Protein AF-A0A950RIA6-F1 (afdb_monomer_lite)

Radius of gyration: 16.89 Å; chains: 1; bounding box: 37×29×47 Å

Sequence (109 aa):
VQRFVDASIEGWYSYLYGDPSPANAAIRKANPEMTDALIAYGRASMKEHGVVDSGDALKDGIGAMTDARWKAFYDEMAAVGLYPKGMDYKKAYTLQFVDKRVGMDAKRQ

Structure (mmCIF, N/CA/C/O backbone):
data_AF-A0A950RIA6-F1
#
_entry.id   AF-A0A950RIA6-F1
#
loop_
_atom_site.group_PDB
_atom_site.id
_atom_site.type_symbol
_atom_site.label_atom_id
_atom_site.label_alt_id
_atom_site.label_comp_id
_atom_site.label_asym_id
_atom_site.label_entity_id
_atom_site.label_seq_id
_atom_site.pdbx_PDB_ins_code
_atom_site.Cartn_x
_atom_site.Cartn_y
_atom_site.Cartn_z
_atom_site.occupancy
_atom_site.B_iso_or_equiv
_atom_site.auth_seq_id
_atom_site.auth_comp_id
_atom_site.auth_asym_id
_atom_site.auth_atom_id
_atom_site.pdbx_PDB_model_num
ATOM 1 N N . VAL A 1 1 ? -3.625 16.344 0.120 1.00 96.12 1 VAL A N 1
ATOM 2 C CA . VAL A 1 1 ? -3.631 14.918 0.522 1.00 96.12 1 VAL A CA 1
ATOM 3 C C . VAL A 1 1 ? -4.152 14.028 -0.595 1.00 96.12 1 VAL A C 1
ATOM 5 O O . VAL A 1 1 ? -3.351 13.255 -1.090 1.00 96.12 1 VAL A O 1
ATOM 8 N N . GLN A 1 2 ? -5.398 14.192 -1.069 1.00 98.25 2 GLN A N 1
ATOM 9 C CA . GLN A 1 2 ? -5.985 13.333 -2.121 1.00 98.25 2 GLN A CA 1
ATOM 10 C C . GLN A 1 2 ? -5.045 13.060 -3.308 1.00 98.25 2 GLN A C 1
ATOM 12 O O . GLN A 1 2 ? -4.656 11.922 -3.507 1.00 98.25 2 GLN A O 1
ATOM 17 N N . ARG A 1 3 ? -4.568 14.103 -4.006 1.00 98.38 3 ARG A N 1
ATOM 18 C CA . ARG A 1 3 ? -3.658 13.943 -5.160 1.00 98.38 3 ARG A CA 1
ATOM 19 C C . ARG A 1 3 ? -2.391 13.130 -4.864 1.00 98.38 3 ARG A C 1
ATOM 21 O O . ARG A 1 3 ? -1.870 12.476 -5.753 1.00 98.38 3 ARG A O 1
ATOM 28 N N . PHE A 1 4 ? -1.869 13.218 -3.643 1.00 98.56 4 PHE A N 1
ATOM 29 C CA . PHE A 1 4 ? -0.683 12.463 -3.242 1.00 98.56 4 PHE A CA 1
ATOM 30 C C . PHE A 1 4 ? -1.010 10.980 -3.036 1.00 98.56 4 PHE A C 1
ATOM 32 O O . PHE A 1 4 ? -0.252 10.121 -3.477 1.00 98.56 4 PHE A O 1
ATOM 39 N N . VAL A 1 5 ? -2.143 10.686 -2.393 1.00 98.56 5 VAL A N 1
ATOM 40 C CA . VAL A 1 5 ? -2.635 9.313 -2.215 1.00 98.56 5 VAL A CA 1
ATOM 41 C C . VAL A 1 5 ? -2.954 8.689 -3.574 1.00 98.56 5 VAL A C 1
ATOM 43 O O . VAL A 1 5 ? -2.467 7.599 -3.849 1.00 98.56 5 VAL A O 1
ATOM 46 N N . ASP A 1 6 ? -3.648 9.414 -4.455 1.00 98.50 6 ASP A N 1
ATOM 47 C CA . ASP A 1 6 ? -3.962 8.955 -5.815 1.00 98.50 6 ASP A CA 1
ATOM 48 C C . ASP A 1 6 ? -2.688 8.608 -6.594 1.00 98.50 6 ASP A C 1
ATOM 50 O O . ASP A 1 6 ? -2.544 7.488 -7.075 1.00 98.50 6 ASP A O 1
ATOM 54 N N . ALA A 1 7 ? -1.709 9.521 -6.624 1.00 98.31 7 ALA A N 1
ATOM 55 C CA . ALA A 1 7 ? -0.440 9.290 -7.313 1.00 98.31 7 ALA A CA 1
ATOM 56 C C . ALA A 1 7 ? 0.366 8.128 -6.703 1.00 98.31 7 ALA A C 1
ATOM 58 O O . ALA A 1 7 ? 1.068 7.415 -7.418 1.00 98.31 7 ALA A O 1
ATOM 59 N N . SER A 1 8 ? 0.264 7.910 -5.388 1.00 98.25 8 SER A N 1
ATOM 60 C CA . SER A 1 8 ? 0.900 6.763 -4.727 1.00 98.25 8 SER A CA 1
ATOM 61 C C . SER A 1 8 ? 0.253 5.443 -5.156 1.00 98.25 8 SER A C 1
ATOM 63 O O . SER A 1 8 ? 0.960 4.475 -5.428 1.00 98.25 8 SER A O 1
ATOM 65 N N . ILE A 1 9 ? -1.081 5.407 -5.252 1.00 98.38 9 ILE A N 1
ATOM 66 C CA . ILE A 1 9 ? -1.850 4.244 -5.721 1.00 98.38 9 ILE A CA 1
ATOM 67 C C . ILE A 1 9 ? -1.529 3.948 -7.193 1.00 98.38 9 ILE A C 1
ATOM 69 O O . ILE A 1 9 ? -1.208 2.812 -7.539 1.00 98.38 9 ILE A O 1
ATOM 73 N N . GLU A 1 10 ? -1.542 4.966 -8.054 1.00 97.69 10 GLU A N 1
ATOM 74 C CA . GLU A 1 10 ? -1.148 4.845 -9.465 1.00 97.69 10 GLU A CA 1
ATOM 75 C C . GLU A 1 10 ? 0.297 4.353 -9.608 1.00 97.69 10 GLU A C 1
ATOM 77 O O . GLU A 1 10 ? 0.580 3.489 -10.440 1.00 97.69 10 GLU A O 1
ATOM 82 N N . GLY A 1 11 ? 1.204 4.842 -8.757 1.00 97.38 11 GLY A N 1
ATOM 83 C CA . GLY A 1 11 ? 2.590 4.387 -8.693 1.00 97.38 11 GLY A CA 1
ATOM 84 C C . GLY A 1 11 ? 2.710 2.894 -8.383 1.00 97.38 11 GLY A C 1
ATOM 85 O O . GLY A 1 11 ? 3.488 2.203 -9.039 1.00 97.38 11 GLY A O 1
ATOM 86 N N . TRP A 1 12 ? 1.910 2.366 -7.451 1.00 97.81 12 TRP A N 1
ATOM 87 C CA . TRP A 1 12 ? 1.866 0.927 -7.166 1.00 97.81 12 TRP A CA 1
ATOM 88 C C . TRP A 1 12 ? 1.351 0.109 -8.348 1.00 97.81 12 TRP A C 1
ATOM 90 O O . TRP A 1 12 ? 1.950 -0.915 -8.684 1.00 97.81 12 TRP A O 1
ATOM 100 N N . TYR A 1 13 ? 0.284 0.562 -9.009 1.00 97.62 13 TYR A N 1
ATOM 101 C CA . TYR A 1 13 ? -0.214 -0.099 -10.214 1.00 97.62 13 TYR A CA 1
ATOM 102 C C . TYR A 1 13 ? 0.833 -0.111 -11.331 1.00 97.62 13 TYR A C 1
ATOM 104 O O . TYR A 1 13 ? 1.134 -1.172 -11.881 1.00 97.62 13 TYR A O 1
ATOM 112 N N . SER A 1 14 ? 1.444 1.040 -11.616 1.00 97.06 14 SER A N 1
ATOM 113 C CA . SER A 1 14 ? 2.531 1.157 -12.590 1.00 97.06 14 SER A CA 1
ATOM 114 C C . SER A 1 14 ? 3.699 0.236 -12.233 1.00 97.06 14 SER A C 1
ATOM 116 O O . SER A 1 14 ? 4.178 -0.521 -13.073 1.00 97.06 14 SER A O 1
ATOM 118 N N . TYR A 1 15 ? 4.098 0.195 -10.960 1.00 97.44 15 TYR A N 1
ATOM 119 C CA . TYR A 1 15 ? 5.192 -0.659 -10.519 1.00 97.44 15 TYR A CA 1
ATOM 120 C C . TYR A 1 15 ? 4.886 -2.148 -10.701 1.00 97.44 15 TYR A C 1
ATOM 122 O O . TYR A 1 15 ? 5.740 -2.890 -11.181 1.00 97.44 15 TYR A O 1
ATOM 130 N N . LEU A 1 16 ? 3.684 -2.615 -10.352 1.00 96.12 16 LEU A N 1
ATOM 131 C CA . LEU A 1 16 ? 3.327 -4.040 -10.382 1.00 96.12 16 LEU A CA 1
ATOM 132 C C . LEU A 1 16 ? 2.932 -4.560 -11.775 1.00 96.12 16 LEU A C 1
ATOM 134 O O . LEU A 1 16 ? 3.153 -5.744 -12.068 1.00 96.12 16 LEU A O 1
ATOM 138 N N . TYR A 1 17 ? 2.377 -3.705 -12.635 1.00 95.31 17 TYR A N 1
ATOM 139 C CA . TYR A 1 17 ? 1.806 -4.113 -13.927 1.00 95.31 17 TYR A CA 1
ATOM 140 C C . TYR A 1 17 ? 2.442 -3.427 -15.143 1.00 95.31 17 TYR A C 1
ATOM 142 O O . TYR A 1 17 ? 2.414 -4.008 -16.219 1.00 95.31 17 TYR A O 1
ATOM 150 N N . GLY A 1 18 ? 3.079 -2.267 -14.973 1.00 94.38 18 GLY A N 1
ATOM 151 C CA . GLY A 1 18 ? 3.805 -1.547 -16.024 1.00 94.38 18 GLY A CA 1
ATOM 152 C C . GLY A 1 18 ? 5.322 -1.771 -15.994 1.00 94.38 18 GLY A C 1
ATOM 153 O O . GLY A 1 18 ? 5.806 -2.795 -15.498 1.00 94.38 18 GLY A O 1
ATOM 154 N N . ASP A 1 19 ? 6.067 -0.795 -16.531 1.00 95.19 19 ASP A N 1
ATOM 155 C CA . ASP A 1 19 ? 7.536 -0.761 -16.518 1.00 95.19 19 ASP A CA 1
ATOM 156 C C . ASP A 1 19 ? 8.072 -0.396 -15.118 1.00 95.19 19 ASP A C 1
ATOM 158 O O . ASP A 1 19 ? 7.936 0.752 -14.680 1.00 95.19 19 ASP A O 1
ATOM 162 N N . PRO A 1 20 ? 8.725 -1.333 -14.400 1.00 96.81 20 PRO A N 1
ATOM 163 C CA . PRO A 1 20 ? 9.249 -1.066 -13.069 1.00 96.81 20 PRO A CA 1
ATOM 164 C C . PRO A 1 20 ? 10.609 -0.352 -13.092 1.00 96.81 20 PRO A C 1
ATOM 166 O O . PRO A 1 20 ? 11.111 0.011 -12.030 1.00 96.81 20 PRO A O 1
ATOM 169 N N . SER A 1 21 ? 11.240 -0.161 -14.257 1.00 97.44 21 SER A N 1
ATOM 170 C CA . SER A 1 21 ? 12.630 0.305 -14.369 1.00 97.44 21 SER A CA 1
ATOM 171 C C . SER A 1 21 ? 12.908 1.629 -13.638 1.00 97.44 21 SER A C 1
ATOM 173 O O . SER A 1 21 ? 13.910 1.690 -12.914 1.00 97.44 21 SER A O 1
ATOM 175 N N . PRO A 1 22 ? 12.040 2.663 -13.721 1.00 97.50 22 PRO A N 1
ATOM 176 C CA . PRO A 1 22 ? 12.243 3.908 -12.977 1.00 97.50 22 PRO A CA 1
ATOM 177 C C . PRO A 1 22 ? 12.215 3.703 -11.454 1.00 97.50 22 PRO A C 1
ATOM 179 O O . PRO A 1 22 ? 13.041 4.264 -10.732 1.00 97.50 22 PRO A O 1
ATOM 182 N N . ALA A 1 23 ? 11.302 2.860 -10.962 1.00 97.44 23 ALA A N 1
ATOM 183 C CA . 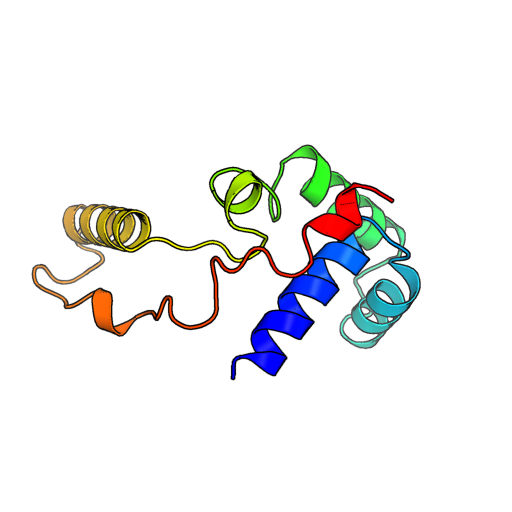ALA A 1 23 ? 11.185 2.545 -9.541 1.00 97.44 23 ALA A CA 1
ATOM 184 C C . ALA A 1 23 ? 12.358 1.682 -9.054 1.00 97.44 23 ALA A C 1
ATOM 186 O O . ALA A 1 23 ? 12.943 1.991 -8.019 1.00 97.44 23 ALA A O 1
ATOM 187 N N . ASN A 1 24 ? 12.776 0.672 -9.823 1.00 98.12 24 ASN A N 1
ATOM 188 C CA . ASN A 1 24 ? 13.948 -0.150 -9.509 1.00 98.12 24 ASN A CA 1
ATOM 189 C C . ASN A 1 24 ? 15.209 0.717 -9.384 1.00 98.12 24 ASN A C 1
ATOM 191 O O . ASN A 1 24 ? 15.979 0.561 -8.438 1.00 98.12 24 ASN A O 1
ATOM 195 N N . ALA A 1 25 ? 15.401 1.678 -10.295 1.00 97.81 25 ALA A N 1
ATOM 196 C CA . ALA A 1 25 ? 16.516 2.618 -10.220 1.00 97.81 25 ALA A CA 1
ATOM 197 C C . ALA A 1 25 ? 16.466 3.489 -8.951 1.00 97.81 25 ALA A C 1
ATOM 199 O O . ALA A 1 25 ? 17.496 3.688 -8.304 1.00 97.81 25 ALA A O 1
ATOM 200 N N . ALA A 1 26 ? 15.280 3.971 -8.564 1.00 97.81 26 ALA A N 1
ATOM 201 C CA . ALA A 1 26 ? 15.097 4.735 -7.332 1.00 97.81 26 ALA A CA 1
ATOM 202 C C . ALA A 1 26 ? 15.358 3.889 -6.071 1.00 97.81 26 ALA A C 1
ATOM 204 O O . ALA A 1 26 ? 16.054 4.354 -5.168 1.00 97.81 26 ALA A O 1
ATOM 205 N N . ILE A 1 27 ? 14.870 2.643 -6.035 1.00 98.00 27 ILE A N 1
ATOM 206 C CA . ILE A 1 27 ? 15.098 1.691 -4.936 1.00 98.00 27 ILE A CA 1
ATOM 207 C C . ILE A 1 27 ? 16.596 1.440 -4.757 1.00 98.00 27 ILE A C 1
ATOM 209 O O . ILE A 1 27 ? 17.097 1.592 -3.648 1.00 98.00 27 ILE A O 1
ATOM 213 N N . ARG A 1 28 ? 17.331 1.144 -5.837 1.00 97.38 28 ARG A N 1
ATOM 214 C CA . ARG A 1 28 ? 18.788 0.928 -5.779 1.00 97.38 28 ARG A CA 1
ATOM 215 C C . ARG A 1 28 ? 19.552 2.158 -5.312 1.00 97.38 28 ARG A C 1
ATOM 217 O O . ARG A 1 28 ? 20.504 2.047 -4.548 1.00 97.38 28 ARG A O 1
ATOM 224 N N . LYS A 1 29 ? 19.143 3.344 -5.770 1.00 97.81 29 LYS A N 1
ATOM 225 C CA . LYS A 1 29 ? 19.759 4.602 -5.338 1.00 97.81 29 LYS A CA 1
ATOM 226 C C . LYS A 1 29 ? 19.562 4.839 -3.837 1.00 97.81 29 LYS A C 1
ATOM 228 O O . LYS A 1 29 ? 20.463 5.367 -3.195 1.00 97.81 29 LYS A O 1
ATOM 233 N N . ALA A 1 30 ? 18.394 4.485 -3.300 1.00 98.00 30 ALA A N 1
ATOM 234 C CA . ALA A 1 30 ? 18.070 4.647 -1.884 1.00 98.00 30 ALA A CA 1
ATOM 235 C C . ALA A 1 30 ? 18.676 3.544 -1.000 1.00 98.00 30 ALA A C 1
ATOM 237 O O . ALA A 1 30 ? 19.052 3.815 0.137 1.00 98.00 30 ALA A O 1
ATOM 238 N N . ASN A 1 31 ? 18.779 2.321 -1.520 1.00 97.31 31 ASN A N 1
ATOM 239 C CA . ASN A 1 31 ? 19.382 1.181 -0.848 1.00 97.31 31 ASN A CA 1
ATOM 240 C C . ASN A 1 31 ? 20.235 0.360 -1.838 1.00 97.31 31 ASN A C 1
ATOM 242 O O . ASN A 1 31 ? 19.694 -0.500 -2.540 1.00 97.31 31 ASN A O 1
ATOM 246 N N . PRO A 1 32 ? 21.562 0.585 -1.881 1.00 95.06 32 PRO A N 1
ATOM 247 C CA . PRO A 1 32 ? 22.469 -0.141 -2.772 1.00 95.06 32 PRO A CA 1
ATOM 248 C C . PRO A 1 32 ? 22.530 -1.662 -2.547 1.00 95.06 32 PRO A C 1
ATOM 250 O O . PRO A 1 32 ? 22.977 -2.376 -3.440 1.00 95.06 32 PRO A O 1
ATOM 253 N N . GLU A 1 33 ? 22.071 -2.177 -1.398 1.00 96.94 33 GLU A N 1
ATOM 254 C CA . GLU A 1 33 ? 21.993 -3.624 -1.135 1.00 96.94 33 GLU A CA 1
ATOM 255 C C . GLU A 1 33 ? 20.843 -4.304 -1.898 1.00 96.94 33 GLU A C 1
ATOM 257 O O . GLU A 1 33 ? 20.850 -5.522 -2.092 1.00 96.94 33 GLU A O 1
ATOM 262 N N . MET A 1 34 ? 19.863 -3.532 -2.383 1.00 97.19 34 MET A N 1
ATOM 263 C CA . MET A 1 34 ? 18.762 -4.038 -3.205 1.00 97.19 34 MET A CA 1
ATOM 264 C C . MET A 1 34 ? 19.246 -4.339 -4.625 1.00 97.19 34 MET A C 1
ATOM 266 O O . MET A 1 34 ? 19.039 -3.561 -5.550 1.00 97.19 34 MET A O 1
ATOM 270 N N . THR A 1 35 ? 19.897 -5.483 -4.816 1.00 97.31 35 THR A N 1
ATOM 271 C CA . THR A 1 35 ? 20.332 -5.930 -6.148 1.00 97.31 35 THR A CA 1
ATOM 272 C C . THR A 1 35 ? 19.147 -6.133 -7.099 1.00 97.31 35 THR A C 1
ATOM 274 O O . THR A 1 35 ? 18.019 -6.381 -6.668 1.00 97.31 35 THR A O 1
ATOM 277 N N . ASP A 1 36 ? 19.402 -6.100 -8.410 1.00 96.81 36 ASP A N 1
ATOM 278 C CA . ASP A 1 36 ? 18.363 -6.342 -9.421 1.00 96.81 36 ASP A CA 1
ATOM 279 C C . ASP A 1 36 ? 17.652 -7.685 -9.225 1.00 96.81 36 ASP A C 1
ATOM 281 O O . ASP A 1 36 ? 16.434 -7.764 -9.375 1.00 96.81 36 ASP A O 1
ATOM 285 N N . ALA A 1 37 ? 18.392 -8.723 -8.822 1.00 97.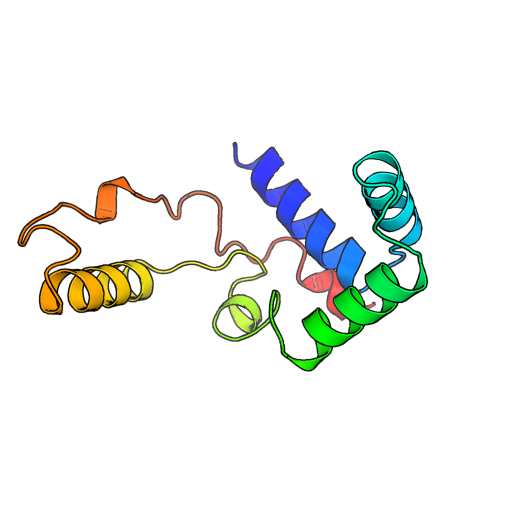38 37 ALA A N 1
ATOM 286 C CA . ALA A 1 37 ? 17.832 -10.038 -8.537 1.00 97.38 37 ALA A CA 1
ATOM 287 C C . ALA A 1 37 ? 16.877 -10.012 -7.332 1.00 97.38 37 ALA A C 1
ATOM 289 O O . ALA A 1 37 ? 15.784 -10.572 -7.409 1.00 97.38 37 ALA A O 1
ATOM 290 N N . LEU A 1 38 ? 17.247 -9.326 -6.243 1.00 98.06 38 LEU A N 1
ATOM 291 C CA . LEU A 1 38 ? 16.390 -9.188 -5.060 1.00 98.06 38 LEU A CA 1
ATOM 292 C C . LEU A 1 38 ? 15.129 -8.378 -5.364 1.00 98.06 38 LEU A C 1
ATOM 294 O O . LEU A 1 38 ? 14.040 -8.753 -4.934 1.00 98.06 38 LEU A O 1
ATOM 298 N N . ILE A 1 39 ? 15.256 -7.293 -6.133 1.00 98.19 39 ILE A N 1
ATOM 299 C CA . ILE A 1 39 ? 14.110 -6.475 -6.542 1.00 98.19 39 ILE A CA 1
ATOM 300 C C . ILE A 1 39 ? 13.171 -7.281 -7.448 1.00 98.19 39 ILE A C 1
ATOM 302 O O . ILE A 1 39 ? 11.958 -7.281 -7.233 1.00 98.19 39 ILE A O 1
ATOM 306 N N . ALA A 1 40 ? 13.720 -7.992 -8.437 1.00 97.75 40 ALA A N 1
ATOM 307 C CA . ALA A 1 40 ? 12.940 -8.830 -9.341 1.00 97.75 40 ALA A CA 1
ATOM 308 C C . ALA A 1 40 ? 12.195 -9.936 -8.581 1.00 97.75 40 ALA A C 1
ATOM 310 O O . ALA A 1 40 ? 10.990 -10.104 -8.781 1.00 97.75 40 ALA A O 1
ATOM 311 N N . TYR A 1 41 ? 12.885 -10.629 -7.669 1.00 98.00 41 TYR A N 1
ATOM 312 C CA . TYR A 1 41 ? 12.286 -11.639 -6.802 1.00 98.00 41 TYR A CA 1
ATOM 313 C C . TYR A 1 41 ? 11.174 -11.041 -5.933 1.00 98.00 41 TYR A C 1
ATOM 315 O O . TYR A 1 41 ? 10.038 -11.498 -5.995 1.00 98.00 41 TYR A O 1
ATOM 323 N N . GLY A 1 42 ? 11.457 -9.963 -5.194 1.00 97.88 42 GLY A N 1
ATOM 324 C CA . GLY A 1 42 ? 10.480 -9.331 -4.306 1.00 97.88 42 GLY A CA 1
ATOM 325 C C . GLY A 1 42 ? 9.230 -8.854 -5.047 1.00 97.88 42 GLY A C 1
ATOM 326 O O . GLY A 1 42 ? 8.110 -9.055 -4.578 1.00 97.88 42 GLY A O 1
ATOM 327 N N . ARG A 1 43 ? 9.393 -8.282 -6.247 1.00 97.62 43 ARG A N 1
ATOM 328 C CA . ARG A 1 43 ? 8.264 -7.891 -7.099 1.00 97.62 43 ARG A CA 1
ATOM 329 C C . ARG A 1 43 ? 7.444 -9.096 -7.558 1.00 97.62 43 ARG A C 1
ATOM 331 O O . ARG A 1 43 ? 6.217 -9.016 -7.544 1.00 97.62 43 ARG A O 1
ATOM 338 N N . ALA A 1 44 ? 8.091 -10.189 -7.960 1.00 97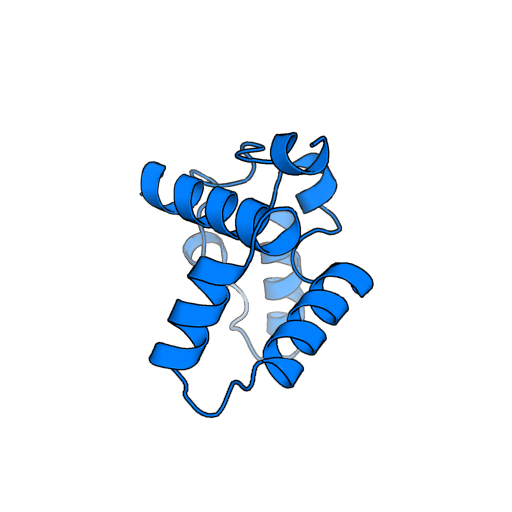.50 44 ALA A N 1
ATOM 339 C CA . ALA A 1 44 ? 7.397 -11.415 -8.343 1.00 97.50 44 ALA A CA 1
ATOM 340 C C . ALA A 1 44 ? 6.609 -11.999 -7.159 1.00 97.50 44 ALA A C 1
ATOM 342 O O . ALA A 1 44 ? 5.407 -12.217 -7.292 1.00 97.50 44 ALA A O 1
ATOM 343 N N . SER A 1 45 ? 7.232 -12.122 -5.983 1.00 98.12 45 SER A N 1
ATOM 344 C CA . SER A 1 45 ? 6.583 -12.625 -4.766 1.00 98.12 45 SER A CA 1
ATOM 345 C C . SER A 1 45 ? 5.410 -11.753 -4.313 1.00 98.12 45 SER A C 1
ATOM 347 O O . SER A 1 45 ? 4.375 -12.279 -3.909 1.00 98.12 45 SER A O 1
ATOM 349 N N . MET A 1 46 ? 5.517 -10.420 -4.416 1.00 97.50 46 MET A N 1
ATOM 350 C CA . MET A 1 46 ? 4.394 -9.523 -4.109 1.00 97.50 46 MET A CA 1
ATOM 351 C C . MET A 1 46 ? 3.172 -9.797 -4.990 1.00 97.50 46 MET A C 1
ATOM 353 O O . MET A 1 46 ? 2.046 -9.735 -4.494 1.00 97.50 46 MET A O 1
ATOM 357 N N . LYS A 1 47 ? 3.383 -10.101 -6.277 1.00 95.81 47 LYS A N 1
ATOM 358 C CA . LYS A 1 47 ? 2.300 -10.444 -7.209 1.00 95.81 47 LYS A CA 1
ATOM 359 C C . LYS A 1 47 ? 1.757 -11.843 -6.948 1.00 95.81 47 LYS A C 1
ATOM 361 O O . LYS A 1 47 ? 0.546 -12.005 -6.877 1.00 95.81 47 LYS A O 1
ATOM 366 N N . GLU A 1 48 ? 2.639 -12.825 -6.789 1.00 97.00 48 GLU A N 1
ATOM 367 C CA . GLU A 1 48 ? 2.277 -14.228 -6.565 1.00 97.00 48 GLU A CA 1
ATOM 368 C C . GLU A 1 48 ? 1.413 -14.404 -5.313 1.00 97.00 48 GLU A C 1
ATOM 370 O O . GLU A 1 48 ? 0.383 -15.071 -5.356 1.00 97.00 48 GLU A O 1
ATOM 375 N N . HIS A 1 49 ? 1.792 -13.757 -4.211 1.00 97.69 49 HIS A N 1
ATOM 376 C CA . HIS A 1 49 ? 1.077 -13.868 -2.940 1.00 97.69 49 HIS A CA 1
ATOM 377 C C . HIS A 1 49 ? 0.001 -12.793 -2.742 1.00 97.69 49 HIS A C 1
ATOM 379 O O . HIS A 1 49 ? -0.621 -12.744 -1.682 1.00 97.69 49 HIS A O 1
ATOM 385 N N . GLY A 1 50 ? -0.218 -11.916 -3.729 1.00 96.56 50 GLY A N 1
ATOM 386 C CA . GLY A 1 50 ? -1.222 -10.856 -3.644 1.00 96.56 50 GLY A CA 1
ATOM 387 C C . GLY A 1 50 ? -0.984 -9.880 -2.485 1.00 96.56 50 GLY A C 1
ATOM 388 O O . GLY A 1 50 ? -1.933 -9.443 -1.845 1.00 96.56 50 GLY A O 1
ATOM 389 N N . VAL A 1 51 ? 0.271 -9.538 -2.182 1.00 97.12 51 VAL A N 1
ATOM 390 C CA . VAL A 1 51 ? 0.625 -8.731 -0.995 1.00 97.12 51 VAL A CA 1
ATOM 391 C C . VAL A 1 51 ? -0.003 -7.334 -1.038 1.00 97.12 51 VAL A C 1
ATOM 393 O O . VAL A 1 51 ? -0.466 -6.830 -0.020 1.00 97.12 51 VAL A O 1
ATOM 396 N N . VAL A 1 52 ? -0.010 -6.707 -2.216 1.00 96.62 52 VAL A N 1
ATOM 397 C CA . VAL A 1 52 ? -0.498 -5.329 -2.413 1.00 96.62 52 VAL A CA 1
ATOM 398 C C . VAL A 1 52 ? -1.885 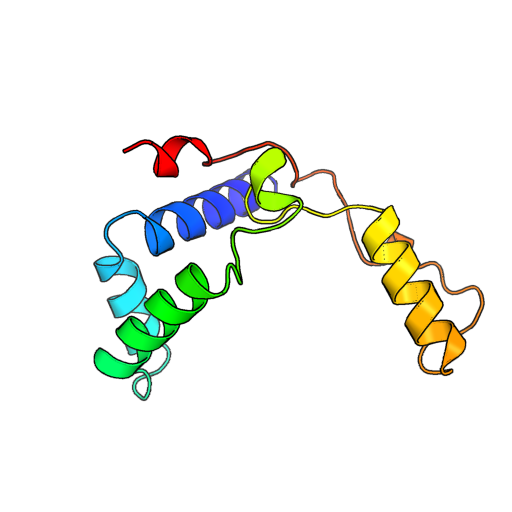-5.302 -3.056 1.00 96.62 52 VAL A C 1
ATOM 400 O O . VAL A 1 52 ? -2.691 -4.421 -2.771 1.00 96.62 52 VAL A O 1
ATOM 403 N N . ASP A 1 53 ? -2.161 -6.270 -3.929 1.00 95.88 53 ASP A N 1
ATOM 404 C CA . ASP A 1 53 ? -3.357 -6.319 -4.764 1.00 95.88 53 ASP A CA 1
ATOM 405 C C . ASP A 1 53 ? -4.117 -7.635 -4.547 1.00 95.88 53 ASP A C 1
ATOM 407 O O . ASP A 1 53 ? -4.013 -8.584 -5.321 1.00 95.88 53 ASP A O 1
ATOM 411 N N . SER A 1 54 ? -4.853 -7.707 -3.442 1.00 96.56 54 SER A N 1
ATOM 412 C CA . SER A 1 54 ? -5.720 -8.835 -3.091 1.00 96.56 54 SER A CA 1
ATOM 413 C C . SER A 1 54 ? -6.863 -8.390 -2.174 1.00 96.56 54 SER A C 1
ATOM 415 O O . SER A 1 54 ? -6.937 -7.229 -1.765 1.00 96.56 54 SER A O 1
ATOM 417 N N . GLY A 1 55 ? -7.782 -9.307 -1.855 1.00 96.31 55 GLY A N 1
ATOM 418 C CA . GLY A 1 55 ? -8.905 -9.031 -0.956 1.00 96.31 55 GLY A CA 1
ATOM 419 C C . GLY A 1 55 ? -9.744 -7.841 -1.427 1.00 96.31 55 GLY A C 1
ATOM 420 O O . GLY A 1 55 ? -10.115 -7.764 -2.599 1.00 96.31 55 GLY A O 1
ATOM 421 N N . ASP A 1 56 ? -10.007 -6.897 -0.521 1.00 96.88 56 ASP A N 1
ATOM 422 C CA . ASP A 1 56 ? -10.812 -5.696 -0.788 1.00 96.88 56 ASP A CA 1
ATOM 423 C C . ASP A 1 56 ? -10.222 -4.828 -1.917 1.00 96.88 56 ASP A C 1
ATOM 425 O O . ASP A 1 56 ? -10.967 -4.217 -2.687 1.00 96.88 56 ASP A O 1
ATOM 429 N N . ALA A 1 57 ? -8.895 -4.845 -2.107 1.00 97.00 57 ALA A N 1
ATOM 430 C CA . ALA A 1 57 ? -8.237 -4.071 -3.160 1.00 97.00 57 ALA A CA 1
ATOM 431 C C . ALA A 1 57 ? -8.648 -4.506 -4.577 1.00 97.00 57 ALA A C 1
ATOM 433 O O . ALA A 1 57 ? -8.622 -3.699 -5.508 1.00 97.00 57 ALA A O 1
ATOM 434 N N . LEU A 1 58 ? -9.102 -5.754 -4.752 1.00 95.75 58 LEU A N 1
ATOM 435 C CA . LEU A 1 58 ? -9.623 -6.235 -6.035 1.00 95.75 58 LEU A CA 1
ATOM 436 C C . LEU A 1 58 ? -10.935 -5.551 -6.433 1.00 95.75 58 LEU A C 1
ATOM 438 O O . LEU A 1 58 ? -11.261 -5.507 -7.619 1.00 95.75 58 LEU A O 1
ATOM 442 N N . LYS A 1 59 ? -11.683 -5.027 -5.458 1.00 96.06 59 LYS A N 1
ATOM 443 C CA . LYS A 1 59 ? -12.973 -4.363 -5.662 1.00 96.06 59 LYS A CA 1
ATOM 444 C C . LYS A 1 59 ? -12.859 -2.844 -5.563 1.00 96.06 59 LYS A C 1
ATOM 446 O O . LYS A 1 59 ? -13.479 -2.136 -6.359 1.00 96.06 59 LYS A O 1
ATOM 451 N N . ASP A 1 60 ? -12.091 -2.356 -4.594 1.00 97.06 60 ASP A N 1
ATOM 452 C CA . ASP A 1 60 ? -12.092 -0.945 -4.197 1.00 97.06 60 ASP A CA 1
ATOM 453 C C . ASP A 1 60 ? -10.755 -0.225 -4.500 1.00 97.06 60 ASP A C 1
ATOM 455 O O . ASP A 1 60 ? -10.685 1.007 -4.446 1.00 97.06 60 ASP A O 1
ATOM 459 N N . GLY A 1 61 ? -9.738 -0.967 -4.963 1.00 97.25 61 GLY A N 1
ATOM 460 C CA . GLY A 1 61 ? -8.436 -0.471 -5.434 1.00 97.25 61 GLY A CA 1
ATOM 461 C C . GLY A 1 61 ? -7.282 -0.685 -4.444 1.00 97.25 61 GLY A C 1
ATOM 462 O O . GLY A 1 61 ? -7.499 -0.899 -3.254 1.00 97.25 61 GLY A O 1
ATOM 463 N N . ILE A 1 62 ? -6.030 -0.627 -4.921 1.00 97.94 62 ILE A N 1
ATOM 464 C CA . ILE A 1 62 ? -4.839 -0.674 -4.048 1.00 97.94 62 ILE A CA 1
ATOM 465 C C . ILE A 1 62 ? -4.938 0.431 -2.987 1.00 97.94 62 ILE A C 1
ATOM 467 O O . ILE A 1 62 ? -5.282 1.572 -3.290 1.00 97.94 62 ILE A O 1
ATOM 471 N N . GLY A 1 63 ? -4.621 0.078 -1.739 1.00 96.12 63 GLY A N 1
ATOM 472 C CA . GLY A 1 63 ? -4.794 0.955 -0.580 1.00 96.12 63 GLY A CA 1
ATOM 473 C C . GLY A 1 63 ? -6.173 0.858 0.074 1.00 96.12 63 GLY A C 1
ATOM 474 O O . GLY A 1 63 ? -6.462 1.675 0.945 1.00 96.12 63 GLY A O 1
ATOM 475 N N . ALA A 1 64 ? -7.006 -0.112 -0.328 1.00 98.00 64 ALA A N 1
ATOM 476 C CA . ALA A 1 64 ? -8.330 -0.290 0.248 1.00 98.00 64 ALA A CA 1
ATOM 477 C C . ALA A 1 64 ? -8.297 -0.521 1.766 1.00 98.00 64 ALA A C 1
ATOM 479 O O . ALA A 1 64 ? -7.477 -1.289 2.281 1.00 98.00 64 ALA A O 1
ATOM 480 N N . MET A 1 65 ? -9.201 0.140 2.489 1.00 98.06 65 MET A N 1
ATOM 481 C CA . MET A 1 65 ? -9.284 0.101 3.951 1.00 98.06 65 MET A CA 1
ATOM 482 C C . MET A 1 65 ? -10.746 0.091 4.400 1.00 98.06 65 MET A C 1
ATOM 484 O O . MET A 1 65 ? -11.609 0.677 3.767 1.00 98.06 65 MET A O 1
ATOM 488 N N . THR A 1 66 ? -11.058 -0.529 5.540 1.00 97.62 66 THR A N 1
ATOM 489 C CA . THR A 1 66 ? -12.429 -0.502 6.078 1.00 97.62 66 THR A CA 1
ATOM 490 C C . THR A 1 66 ? -12.444 -0.304 7.585 1.00 97.62 66 THR A C 1
ATOM 492 O O . THR A 1 66 ? -11.572 -0.799 8.300 1.00 97.62 66 THR A O 1
ATOM 495 N N . ASP A 1 67 ? -13.477 0.384 8.083 1.00 98.06 67 ASP A N 1
ATOM 496 C CA . ASP A 1 67 ? -13.737 0.528 9.525 1.00 98.06 67 ASP A CA 1
ATOM 497 C C . ASP A 1 67 ? -13.840 -0.842 10.207 1.00 98.06 67 ASP A C 1
ATOM 499 O O . ASP A 1 67 ? -13.272 -1.048 11.275 1.00 98.06 67 ASP A O 1
ATOM 503 N N . ALA A 1 68 ? -14.458 -1.815 9.529 1.00 97.81 68 ALA A N 1
ATOM 504 C CA . ALA A 1 68 ? -14.574 -3.186 10.010 1.00 97.81 68 ALA A CA 1
ATOM 505 C C . ALA A 1 68 ? -13.208 -3.855 10.244 1.00 97.81 68 ALA A C 1
ATOM 507 O O . ALA A 1 68 ? -13.012 -4.469 11.292 1.00 97.81 68 ALA A O 1
ATOM 508 N N . ARG A 1 69 ? -12.244 -3.711 9.319 1.00 97.31 69 ARG A N 1
ATOM 509 C CA . ARG A 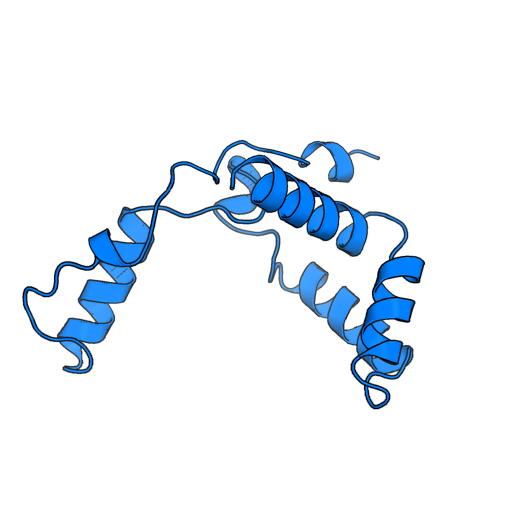1 69 ? -10.892 -4.279 9.484 1.00 97.31 69 ARG A CA 1
ATOM 510 C C . ARG A 1 69 ? -10.106 -3.595 10.596 1.00 97.31 69 ARG A C 1
ATOM 512 O O . ARG A 1 69 ? -9.438 -4.277 11.367 1.00 97.31 69 ARG A O 1
ATOM 519 N N . TRP A 1 70 ? -10.221 -2.273 10.715 1.00 98.31 70 TRP A N 1
ATOM 520 C CA . TRP A 1 70 ? -9.610 -1.531 11.820 1.00 98.31 70 TRP A CA 1
ATOM 521 C C . TRP A 1 70 ? -10.187 -1.932 13.174 1.00 98.31 70 TRP A C 1
ATOM 523 O O . TRP A 1 70 ? -9.432 -2.131 14.126 1.00 98.31 70 TRP A O 1
ATOM 533 N N . LYS A 1 71 ? -11.510 -2.107 13.250 1.00 98.06 71 LYS A N 1
ATOM 534 C CA . LYS A 1 71 ? -12.172 -2.580 14.462 1.00 98.06 71 LYS A CA 1
ATOM 535 C C . LYS A 1 71 ? -11.715 -3.988 14.835 1.00 98.06 71 LYS A C 1
ATOM 537 O O . LYS A 1 71 ? -11.379 -4.208 15.990 1.00 98.06 71 LYS A O 1
ATOM 542 N N . ALA A 1 72 ? -11.693 -4.915 13.877 1.00 98.12 72 ALA A N 1
ATOM 543 C CA . ALA A 1 72 ? -11.280 -6.294 14.127 1.00 98.12 72 ALA A CA 1
ATOM 544 C C . ALA A 1 72 ? -9.850 -6.355 14.684 1.00 98.12 72 ALA A C 1
ATOM 546 O O . ALA A 1 72 ? -9.623 -6.966 15.723 1.00 98.12 72 ALA A O 1
ATOM 547 N N . PHE A 1 73 ? -8.915 -5.626 14.064 1.00 97.81 73 PHE A N 1
ATOM 548 C CA . PHE A 1 73 ? -7.541 -5.549 14.556 1.00 97.81 73 PHE A CA 1
ATOM 549 C C . PHE A 1 73 ? -7.459 -4.937 15.962 1.00 97.81 73 PHE A C 1
ATOM 551 O O . PHE A 1 73 ? -6.751 -5.451 16.826 1.00 97.81 73 PHE A O 1
ATOM 558 N N . TYR A 1 74 ? -8.211 -3.862 16.225 1.00 98.38 74 TYR A N 1
ATOM 559 C CA . TYR A 1 74 ? -8.297 -3.287 17.566 1.00 98.38 74 TYR A CA 1
ATOM 560 C C . TYR A 1 74 ? -8.811 -4.303 18.597 1.00 98.38 74 TYR A C 1
ATOM 562 O O . TYR A 1 74 ? -8.197 -4.454 19.654 1.00 98.38 74 TYR A O 1
ATOM 570 N N . ASP A 1 75 ? -9.909 -4.996 18.292 1.00 98.19 75 ASP A N 1
ATOM 571 C CA . ASP A 1 75 ? -10.530 -5.968 19.191 1.00 98.19 75 ASP A CA 1
ATOM 572 C C . ASP A 1 75 ? -9.558 -7.119 19.514 1.00 98.19 75 ASP A C 1
ATOM 574 O O . ASP A 1 75 ? -9.411 -7.480 20.683 1.00 98.19 75 ASP A O 1
ATOM 578 N N . GLU A 1 76 ? -8.852 -7.653 18.510 1.00 98.06 76 GLU A N 1
ATOM 579 C CA . GLU A 1 76 ? -7.847 -8.715 18.676 1.00 98.06 76 GLU A CA 1
ATOM 580 C C . GLU A 1 76 ? -6.702 -8.274 19.594 1.00 98.06 76 GLU A C 1
ATOM 582 O O . GLU A 1 76 ? -6.364 -8.958 20.564 1.00 98.06 76 GLU A O 1
ATOM 587 N N . MET A 1 77 ? -6.143 -7.090 19.343 1.00 98.19 77 MET A N 1
ATOM 588 C CA . MET A 1 77 ? -5.029 -6.549 20.124 1.00 98.19 77 MET A CA 1
ATOM 589 C C . MET A 1 77 ? -5.448 -6.166 21.550 1.00 98.19 77 MET A C 1
ATOM 591 O O . MET A 1 77 ? -4.676 -6.334 22.497 1.00 98.19 77 MET A O 1
ATOM 595 N N . ALA A 1 78 ? -6.679 -5.686 21.737 1.00 97.94 78 ALA A N 1
ATOM 596 C CA . ALA A 1 78 ? -7.237 -5.418 23.058 1.00 97.94 78 ALA A CA 1
ATOM 597 C C . ALA A 1 78 ? -7.520 -6.712 23.838 1.00 97.94 78 ALA A C 1
ATOM 599 O O . ALA A 1 78 ? -7.329 -6.749 25.058 1.00 97.94 78 ALA A O 1
ATOM 600 N N . ALA A 1 79 ? -7.935 -7.786 23.158 1.00 97.62 79 ALA A N 1
ATOM 601 C CA . ALA A 1 79 ? -8.190 -9.085 23.777 1.00 97.62 79 ALA A CA 1
ATOM 602 C C . ALA A 1 79 ? -6.918 -9.703 24.377 1.00 97.62 79 ALA A C 1
ATOM 604 O O . ALA A 1 79 ? -6.976 -10.277 25.465 1.00 97.62 79 ALA A O 1
ATOM 605 N N . VAL A 1 80 ? -5.767 -9.522 23.722 1.00 98.12 80 VAL A N 1
ATOM 606 C CA . VAL A 1 80 ? -4.458 -9.982 24.225 1.00 98.12 80 VAL A CA 1
ATOM 607 C C . VAL A 1 80 ? -3.752 -8.960 25.128 1.00 98.12 80 VAL A C 1
ATOM 609 O O . VAL A 1 80 ? -2.604 -9.161 25.515 1.00 98.12 80 VAL A O 1
ATOM 612 N N . GLY A 1 81 ? -4.425 -7.860 25.482 1.00 97.50 81 GLY A N 1
ATOM 613 C CA . GLY A 1 81 ? -3.907 -6.847 26.405 1.00 97.50 81 GLY A CA 1
ATOM 614 C C . GLY A 1 81 ? -2.836 -5.921 25.822 1.00 97.50 81 GLY A C 1
ATOM 615 O O . GLY A 1 81 ? -2.233 -5.160 26.575 1.00 97.50 81 GLY A O 1
ATOM 616 N N . LEU A 1 82 ? -2.607 -5.951 24.505 1.00 97.94 82 LEU A N 1
ATOM 617 C CA . LEU A 1 82 ? -1.656 -5.056 23.840 1.00 97.94 82 LEU A CA 1
ATOM 618 C C . LEU A 1 82 ? -2.229 -3.651 23.637 1.00 97.94 82 LEU A C 1
ATOM 620 O O . LEU A 1 82 ? -1.471 -2.682 23.672 1.00 97.94 82 LEU A O 1
ATOM 624 N N . TYR A 1 83 ? -3.551 -3.521 23.481 1.00 97.81 83 TYR A N 1
ATOM 625 C CA . TYR A 1 83 ? -4.232 -2.225 23.465 1.00 97.81 83 TYR A CA 1
ATOM 626 C C . TYR A 1 83 ? -5.155 -2.024 24.674 1.00 97.81 83 TYR A C 1
ATOM 628 O O . TYR A 1 83 ? -5.854 -2.953 25.087 1.00 97.81 83 TYR A O 1
ATOM 636 N N . PRO A 1 84 ? -5.219 -0.796 25.229 1.00 97.38 84 PRO A N 1
ATOM 637 C CA . PRO A 1 84 ? -6.209 -0.433 26.231 1.00 97.38 84 PRO A CA 1
ATOM 638 C C . PRO A 1 84 ? -7.641 -0.723 25.770 1.00 97.38 84 PRO A C 1
ATOM 640 O O . PRO A 1 84 ? -8.067 -0.352 24.667 1.00 97.38 84 PRO A O 1
ATOM 643 N N . LYS A 1 85 ? -8.423 -1.329 26.664 1.00 94.50 85 LYS A N 1
ATOM 644 C CA . LYS A 1 85 ? -9.868 -1.479 26.479 1.00 94.50 85 LYS A CA 1
ATOM 645 C C . LYS A 1 85 ? -10.518 -0.091 26.451 1.00 94.50 85 LYS A C 1
ATOM 647 O O . LYS A 1 85 ? -10.258 0.726 27.328 1.00 94.50 85 LYS A O 1
ATOM 652 N N . GLY A 1 86 ? -11.349 0.172 25.444 1.00 93.38 86 GLY A N 1
ATOM 653 C CA . GLY A 1 86 ? -12.010 1.466 25.241 1.00 93.38 86 GLY A CA 1
ATOM 654 C C . GLY A 1 86 ? -11.178 2.527 24.507 1.00 93.38 86 GLY A C 1
ATOM 655 O O . GLY A 1 86 ? -11.633 3.663 24.398 1.00 93.38 86 GLY A O 1
ATOM 656 N N . MET A 1 87 ? -9.986 2.195 23.996 1.00 96.81 87 MET A N 1
ATOM 657 C CA . MET A 1 87 ? -9.248 3.087 23.095 1.00 96.81 87 MET A CA 1
ATOM 658 C C . MET A 1 87 ? -10.079 3.393 21.840 1.00 96.81 87 MET A C 1
ATOM 660 O O . MET A 1 87 ? -10.619 2.495 21.194 1.00 96.81 87 MET A O 1
ATOM 664 N N . ASP A 1 88 ? -10.132 4.669 21.466 1.00 97.56 88 ASP A N 1
ATOM 665 C CA . ASP A 1 88 ? -10.794 5.115 20.243 1.00 97.56 88 ASP A CA 1
ATOM 666 C C . ASP A 1 88 ? -9.906 4.861 19.013 1.00 97.56 88 ASP A C 1
ATOM 668 O O . ASP A 1 88 ? -9.141 5.726 18.578 1.00 97.56 8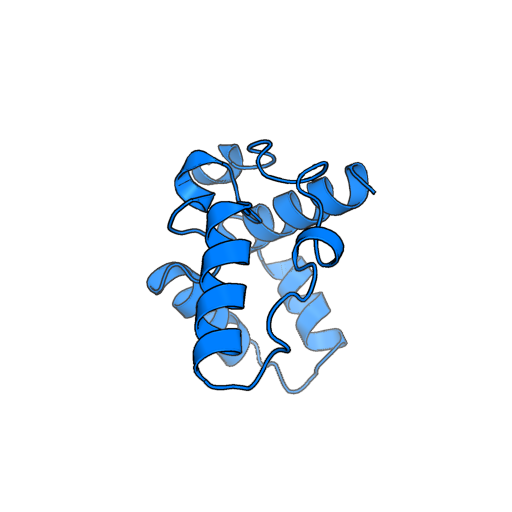8 ASP A O 1
ATOM 672 N N . TYR A 1 89 ? -10.005 3.652 18.455 1.00 97.69 89 TYR A N 1
ATOM 673 C CA . TYR A 1 89 ? -9.241 3.239 17.272 1.00 97.69 89 TYR A CA 1
ATOM 674 C C . TYR A 1 89 ? -9.577 4.063 16.018 1.00 97.69 89 TYR A C 1
ATOM 676 O O . TYR A 1 89 ? -8.776 4.112 15.083 1.00 97.69 89 TYR A O 1
ATOM 684 N N . LYS A 1 90 ? -10.721 4.762 15.985 1.00 97.88 90 LYS A N 1
ATOM 685 C CA . LYS A 1 90 ? -11.137 5.559 14.819 1.00 97.88 90 LYS A CA 1
ATOM 686 C C . LYS A 1 90 ? -10.273 6.795 14.611 1.00 97.88 90 LYS A C 1
ATOM 688 O O . LYS A 1 90 ? -10.238 7.337 13.513 1.00 97.88 90 LYS A O 1
ATOM 693 N N . LYS A 1 91 ? -9.523 7.216 15.630 1.00 97.94 91 LYS A N 1
ATOM 694 C CA . LYS A 1 91 ? -8.534 8.295 15.506 1.00 97.94 91 LYS A CA 1
ATOM 695 C C . LYS A 1 91 ? -7.273 7.884 14.739 1.00 97.94 91 LYS A C 1
ATOM 697 O O . LYS A 1 91 ? -6.486 8.759 14.393 1.00 97.94 91 LYS A O 1
ATOM 702 N N . ALA A 1 92 ? -7.065 6.590 14.480 1.00 97.12 92 ALA A N 1
ATOM 703 C CA . ALA A 1 92 ? -5.856 6.086 13.827 1.00 97.12 92 ALA A CA 1
ATOM 704 C C . ALA A 1 92 ? -5.891 6.166 12.289 1.00 97.12 92 ALA A C 1
ATOM 706 O O . ALA A 1 92 ? -4.847 6.020 11.656 1.00 97.12 92 ALA A O 1
ATOM 707 N N . TYR A 1 93 ? -7.057 6.388 11.673 1.00 97.94 93 TYR A N 1
ATOM 708 C CA . TYR A 1 93 ? -7.194 6.381 10.214 1.00 97.94 93 TYR A CA 1
ATOM 709 C C . TYR A 1 93 ? -8.291 7.322 9.707 1.00 97.94 93 TYR A C 1
ATOM 711 O O . TYR A 1 93 ? -9.126 7.827 10.451 1.00 97.94 93 TYR A O 1
ATOM 719 N N . THR A 1 94 ? -8.299 7.529 8.391 1.00 97.94 94 THR A N 1
ATOM 720 C CA . THR A 1 94 ? -9.400 8.151 7.653 1.00 97.94 94 THR A CA 1
ATOM 721 C C . THR A 1 94 ? -9.603 7.409 6.337 1.00 97.94 94 THR A C 1
ATOM 723 O O . THR A 1 94 ? -8.633 7.017 5.694 1.00 97.94 94 THR A O 1
ATOM 726 N N . LEU A 1 95 ? -10.859 7.237 5.925 1.00 97.94 95 LEU A N 1
ATOM 727 C CA . LEU A 1 95 ? -11.218 6.620 4.639 1.00 97.94 95 LEU A CA 1
ATOM 728 C C . LEU A 1 95 ? -11.460 7.664 3.538 1.00 97.94 95 LEU A C 1
ATOM 730 O O . LEU A 1 95 ? -11.797 7.331 2.411 1.00 97.94 95 LEU A O 1
ATOM 734 N N . GLN A 1 96 ? -11.281 8.955 3.839 1.00 98.12 96 GLN A N 1
ATOM 735 C CA . GLN A 1 96 ? -11.616 10.050 2.918 1.00 98.12 96 GLN A CA 1
ATOM 736 C C . GLN A 1 96 ? -10.860 10.006 1.581 1.00 98.12 96 GLN A C 1
ATOM 738 O O . GLN A 1 96 ? -11.331 10.592 0.602 1.00 98.12 96 GLN A O 1
ATOM 743 N N . PHE A 1 97 ? -9.691 9.361 1.544 1.00 98.44 97 PHE A N 1
ATOM 744 C CA . PHE A 1 97 ? -8.754 9.431 0.421 1.00 98.44 97 PHE A CA 1
ATOM 745 C C . PHE A 1 97 ? -8.536 8.101 -0.313 1.00 98.44 97 PHE A C 1
ATOM 747 O O . PHE A 1 97 ? -7.916 8.129 -1.371 1.00 98.44 97 PHE A O 1
ATOM 754 N N . VAL A 1 98 ? -9.048 6.983 0.205 1.00 98.12 98 VAL A N 1
ATOM 755 C CA . VAL A 1 98 ? -8.884 5.626 -0.355 1.00 98.12 98 VAL A CA 1
ATOM 756 C C . VAL A 1 98 ? -10.235 5.049 -0.801 1.00 98.12 98 VAL A C 1
ATOM 758 O O . VAL A 1 98 ? -11.241 5.754 -0.751 1.00 98.12 98 VAL A O 1
ATOM 761 N N . ASP A 1 99 ? -10.248 3.808 -1.299 1.00 97.81 99 ASP A N 1
ATOM 762 C CA . ASP A 1 99 ? -11.447 3.092 -1.784 1.00 97.81 99 ASP A CA 1
ATOM 763 C C . ASP A 1 99 ? -12.142 3.750 -2.992 1.00 97.81 99 ASP A C 1
ATOM 765 O O . ASP A 1 99 ? -13.346 3.614 -3.212 1.00 97.81 99 ASP A O 1
ATOM 769 N N . LYS A 1 100 ? -11.380 4.502 -3.796 1.00 97.19 100 LYS A N 1
ATOM 770 C CA . LYS A 1 100 ? -11.892 5.262 -4.953 1.00 97.19 100 LYS A CA 1
ATOM 771 C C . LYS A 1 100 ? -11.616 4.601 -6.299 1.00 97.19 100 LYS A C 1
ATOM 773 O O . LYS A 1 100 ? -11.894 5.212 -7.327 1.00 97.19 100 LYS A O 1
ATOM 778 N N . ARG A 1 101 ? -11.061 3.381 -6.307 1.00 96.75 101 ARG A N 1
ATOM 779 C CA . ARG A 1 101 ? -10.702 2.621 -7.523 1.00 96.75 101 ARG A CA 1
ATOM 780 C C . ARG A 1 101 ? -9.707 3.319 -8.457 1.00 96.75 101 ARG A C 1
ATOM 782 O O . ARG A 1 101 ? -9.627 2.996 -9.641 1.00 96.75 101 ARG A O 1
ATOM 789 N N . VAL A 1 102 ? -8.938 4.269 -7.932 1.00 97.31 102 VAL A N 1
ATOM 790 C CA . VAL A 1 102 ? -7.897 4.982 -8.682 1.00 97.31 102 VAL A CA 1
ATOM 791 C C . VAL A 1 102 ? -6.885 3.977 -9.238 1.00 97.31 102 VAL A C 1
ATOM 793 O O . VAL A 1 102 ? -6.475 3.061 -8.532 1.00 97.31 102 VAL A O 1
ATOM 796 N N . GLY A 1 103 ? -6.505 4.118 -10.510 1.00 95.00 103 GLY A N 1
ATOM 797 C CA . GLY A 1 103 ? -5.464 3.305 -11.154 1.00 95.00 103 GLY A CA 1
ATOM 798 C C . GLY A 1 103 ? -5.832 1.851 -11.491 1.00 95.00 103 GLY A C 1
ATOM 799 O O . GLY A 1 103 ? -5.051 1.188 -12.171 1.00 95.00 103 GLY A O 1
ATOM 800 N N . MET A 1 104 ? -7.014 1.350 -11.102 1.00 94.75 104 MET A N 1
ATOM 801 C CA . MET A 1 104 ? -7.412 -0.054 -11.333 1.00 94.75 104 MET A CA 1
ATOM 802 C C . MET A 1 104 ? -7.388 -0.477 -12.811 1.00 94.75 104 MET A C 1
ATOM 804 O O . MET A 1 104 ? -7.188 -1.654 -13.118 1.00 94.75 104 MET A O 1
ATOM 808 N N . ASP A 1 105 ? -7.557 0.472 -13.731 1.00 90.19 105 ASP A N 1
ATOM 809 C CA . ASP A 1 105 ? -7.558 0.227 -15.175 1.00 90.19 105 ASP A CA 1
ATOM 810 C C . ASP A 1 105 ? -6.203 -0.239 -15.715 1.00 90.19 105 ASP A C 1
ATOM 812 O O . ASP A 1 105 ? -6.161 -0.916 -16.741 1.00 90.19 105 ASP A O 1
ATOM 816 N N . ALA A 1 106 ? -5.110 0.041 -15.000 1.00 86.81 106 ALA A N 1
ATOM 817 C CA . ALA A 1 106 ? -3.759 -0.350 -15.392 1.00 86.81 106 ALA A CA 1
ATOM 818 C C . ALA A 1 106 ? -3.558 -1.875 -15.470 1.00 86.81 106 ALA A C 1
ATOM 820 O O . ALA A 1 106 ? -2.632 -2.327 -16.130 1.00 86.81 106 ALA A O 1
ATOM 821 N N . LYS A 1 107 ? -4.423 -2.685 -14.837 1.00 79.00 107 LYS A N 1
ATOM 822 C CA . LYS A 1 107 ? -4.376 -4.156 -14.954 1.00 79.00 107 LYS A CA 1
ATOM 823 C C . LYS A 1 107 ? -4.886 -4.691 -16.294 1.00 79.00 107 LYS A C 1
ATOM 825 O O . LYS A 1 107 ? -4.729 -5.877 -16.567 1.00 79.00 107 LYS A O 1
ATOM 830 N N . ARG A 1 108 ? -5.612 -3.869 -17.057 1.00 65.56 108 ARG A N 1
ATOM 831 C CA . ARG A 1 108 ? -6.280 -4.279 -18.303 1.00 65.56 108 ARG A CA 1
ATOM 832 C C . ARG A 1 108 ? -5.427 -4.039 -19.551 1.00 65.56 108 ARG A C 1
ATOM 834 O O . ARG A 1 108 ? -5.895 -4.339 -20.647 1.00 65.56 108 ARG A O 1
ATOM 841 N N . GLN A 1 109 ? -4.243 -3.460 -19.377 1.00 52.41 109 GLN A N 1
ATOM 842 C CA . GLN A 1 109 ? -3.268 -3.153 -20.423 1.00 52.41 109 GLN A CA 1
ATOM 843 C C . GLN A 1 109 ? -2.182 -4.227 -20.438 1.00 52.41 109 GLN A C 1
ATOM 845 O O . GLN A 1 109 ? -1.717 -4.545 -21.552 1.00 52.41 109 GLN A O 1
#

Secondary structure (DSSP, 8-state):
-HHHHHHHHHHHHHHHHS--HHHHHHHHHH-TT--HHHHHHHHHHHHHTTSSS-TTHHHH-TT---HHHHHHHHHHHHHTTSS-TT--GGGG---TTSSS-TTGGGGG-

pLDDT: mean 96.29, std 5.68, range [52.41, 98.56]

Foldseek 3Di:
DQVVLLVVQLVVLCCQQNDVVVVLVVVCVVPVVCDPVNSVVVSVVCVVVVVQCDDCCVPQNGVDDDPVVLVVVQVVCVVVVNDDDPDPSVVVDDCPRGSNRRNVCSNVD